Protein AF-A0A8T5L4N0-F1 (afdb_monomer)

pLDDT: mean 85.14, std 6.86, range [59.38, 93.94]

Mean predicted aligned error: 5.47 Å

Secondary structure (DSSP, 8-state):
--HHHHHHHHHHHHHHHHHHHHHTT-HHHHHHHHHHHHHHHHHHH--GGGHHHHHHHHHHHHHHHHHGGGSTTTHHHHHHHHHHHHHHHHHHHHHHHHHHHHHHHH--

Solvent-accessible surface area (backbone atoms only — not comparable to full-atom values): 5512 Å² total; per-residue (Å²): 131,62,60,62,60,53,14,50,52,47,43,54,50,50,52,52,48,21,42,53,40,22,72,68,64,42,58,91,66,43,40,65,52,31,24,54,52,16,33,56,28,27,71,49,44,63,48,83,91,47,42,66,61,50,47,51,52,44,53,52,50,49,57,48,41,72,56,42,46,75,41,81,101,48,6,68,64,49,28,45,25,33,52,30,39,39,36,20,46,48,27,14,42,52,51,45,52,53,52,49,53,53,50,52,63,74,75,105

Foldseek 3Di:
DDLQVVLVVLVVVLLVLLQVCLQVVVPVPLLVVLLVSLLVSLVRHDDDVCLVVLLVVLVVLVVCLVCQLVDPPCNVSSNSSSSSNNSNSVSSNVNSVVVVVVVVVVVD

Sequence (108 aa):
MDTAKIGRVAFIIGLVISVVAGFANLGELAIPALVILGIIVGLLNVSGEEVLTFLLATIALMLVGFTVGEIPYIGAVASTMLNHFVAFVAGAGLLVALREVFVVTKNA

Structure (mmCIF, N/CA/C/O backbone):
data_AF-A0A8T5L4N0-F1
#
_entry.id   AF-A0A8T5L4N0-F1
#
loop_
_atom_site.group_PDB
_atom_site.id
_atom_site.type_symbol
_atom_site.label_atom_id
_atom_site.label_alt_id
_atom_site.label_comp_id
_atom_site.label_asym_id
_atom_site.label_entity_id
_atom_site.label_seq_id
_atom_site.pdbx_PDB_ins_code
_atom_site.Cartn_x
_atom_site.Cartn_y
_atom_site.Cartn_z
_atom_site.occupancy
_atom_site.B_iso_or_equiv
_atom_site.auth_seq_id
_atom_site.auth_comp_id
_atom_site.auth_asym_id
_atom_site.auth_atom_id
_atom_site.pdbx_PDB_model_num
ATOM 1 N N . MET A 1 1 ? -23.305 -10.548 -0.042 1.00 59.38 1 MET A N 1
ATOM 2 C CA . MET A 1 1 ? -21.874 -10.922 -0.072 1.00 59.38 1 MET A CA 1
ATOM 3 C C . MET A 1 1 ? -21.253 -10.390 1.208 1.00 59.38 1 MET A C 1
ATOM 5 O O . MET A 1 1 ? -21.570 -9.269 1.573 1.00 59.38 1 MET A O 1
ATOM 9 N N . ASP A 1 2 ? -20.480 -11.204 1.917 1.00 77.12 2 ASP A N 1
ATOM 10 C CA . ASP A 1 2 ? -19.886 -10.856 3.215 1.00 77.12 2 ASP A CA 1
ATOM 11 C C . ASP A 1 2 ? -18.868 -9.708 3.052 1.00 77.12 2 ASP A C 1
ATOM 13 O O . ASP A 1 2 ? -17.992 -9.796 2.187 1.00 77.12 2 ASP A O 1
ATOM 17 N N . THR A 1 3 ? -18.988 -8.616 3.811 1.00 70.00 3 THR A N 1
ATOM 18 C CA . THR A 1 3 ? -18.165 -7.396 3.650 1.00 70.00 3 THR A CA 1
ATOM 19 C C . THR A 1 3 ? -16.678 -7.677 3.836 1.00 70.00 3 THR A C 1
ATOM 21 O O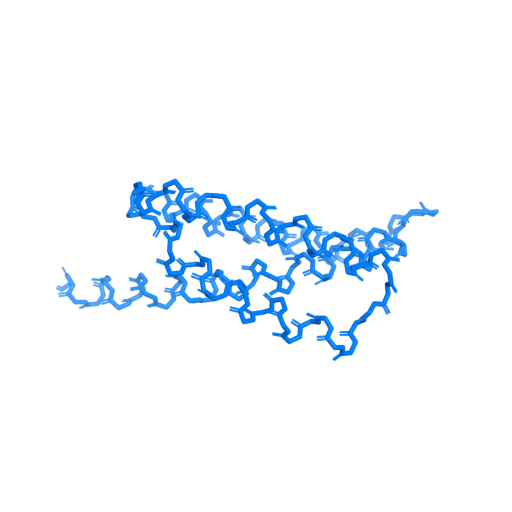 . THR A 1 3 ? -15.858 -7.151 3.085 1.00 70.00 3 THR A O 1
ATOM 24 N N . ALA A 1 4 ? -16.331 -8.602 4.734 1.00 69.00 4 ALA A N 1
ATOM 25 C CA . ALA A 1 4 ? -14.961 -9.070 4.922 1.00 69.00 4 ALA A CA 1
ATOM 26 C C . ALA A 1 4 ? -14.394 -9.751 3.661 1.00 69.00 4 ALA A C 1
ATOM 28 O O . ALA A 1 4 ? -13.237 -9.537 3.287 1.00 69.00 4 ALA A O 1
ATOM 29 N N . LYS A 1 5 ? -15.219 -10.531 2.947 1.00 78.81 5 LYS A N 1
ATOM 30 C CA . LYS A 1 5 ? -14.821 -11.155 1.673 1.00 78.81 5 LYS A CA 1
ATOM 31 C C . LYS A 1 5 ? -14.629 -10.107 0.580 1.00 78.81 5 LYS A C 1
ATOM 33 O O . LYS A 1 5 ? -13.681 -10.221 -0.191 1.00 78.81 5 LYS A O 1
ATOM 38 N N . ILE A 1 6 ? -15.484 -9.081 0.537 1.00 79.00 6 ILE A N 1
ATOM 39 C CA . ILE A 1 6 ? -15.354 -7.962 -0.410 1.00 79.00 6 ILE A CA 1
ATOM 40 C C . ILE A 1 6 ? -14.041 -7.211 -0.166 1.00 79.00 6 ILE A C 1
ATOM 42 O O . ILE A 1 6 ? -13.291 -6.997 -1.114 1.00 79.00 6 ILE A O 1
ATOM 46 N N . GLY A 1 7 ? -13.727 -6.875 1.090 1.00 74.50 7 GLY A N 1
ATOM 47 C CA . GLY A 1 7 ? -12.479 -6.199 1.446 1.00 74.50 7 GLY A CA 1
ATOM 48 C C . GLY A 1 7 ? -11.243 -7.007 1.047 1.00 74.50 7 GLY A C 1
ATOM 49 O O . GLY A 1 7 ? -10.316 -6.457 0.455 1.00 74.50 7 GLY A O 1
ATOM 50 N N . ARG A 1 8 ? -11.249 -8.325 1.292 1.00 79.44 8 ARG A N 1
ATOM 51 C CA . ARG A 1 8 ? -10.102 -9.194 0.974 1.00 79.44 8 ARG A CA 1
ATOM 52 C C . ARG A 1 8 ? -9.865 -9.279 -0.528 1.00 79.44 8 ARG A C 1
ATOM 54 O O . ARG A 1 8 ? -8.731 -9.178 -0.987 1.00 79.44 8 ARG A O 1
ATOM 61 N N . VAL A 1 9 ? -10.941 -9.444 -1.294 1.00 82.94 9 VAL A N 1
ATOM 62 C CA . VAL A 1 9 ? -10.877 -9.460 -2.759 1.00 82.94 9 VAL A CA 1
ATOM 63 C C . VAL A 1 9 ? -10.419 -8.099 -3.288 1.00 82.94 9 VAL A C 1
ATOM 65 O O . VAL A 1 9 ? -9.565 -8.056 -4.168 1.00 82.94 9 VAL A O 1
ATOM 68 N N . ALA A 1 10 ? -10.903 -6.993 -2.716 1.00 81.06 10 ALA A N 1
ATOM 69 C CA . ALA A 1 10 ? -10.481 -5.648 -3.098 1.00 81.06 10 ALA A CA 1
ATOM 70 C C . ALA A 1 10 ? -8.987 -5.398 -2.820 1.00 81.06 10 ALA A C 1
ATOM 72 O O . ALA A 1 10 ? -8.314 -4.806 -3.660 1.00 81.06 10 ALA A O 1
ATOM 73 N N . PHE A 1 11 ? -8.444 -5.900 -1.703 1.00 81.19 11 PHE A N 1
ATOM 74 C CA . PHE A 1 11 ? -7.010 -5.815 -1.408 1.00 81.19 11 PHE A CA 1
ATOM 75 C C . PHE A 1 11 ? -6.167 -6.585 -2.419 1.00 81.19 11 PHE A C 1
ATOM 77 O O . PHE A 1 11 ? -5.210 -6.038 -2.961 1.00 81.19 11 PHE A O 1
ATOM 84 N N . ILE A 1 12 ? -6.545 -7.828 -2.726 1.00 85.00 12 ILE A N 1
ATOM 85 C CA . ILE A 1 12 ? -5.820 -8.650 -3.704 1.00 85.00 12 ILE A CA 1
ATOM 86 C C . ILE A 1 12 ? -5.874 -8.010 -5.096 1.00 85.00 12 ILE A C 1
ATOM 88 O O . ILE A 1 12 ? -4.859 -7.949 -5.784 1.00 85.00 12 ILE A O 1
ATOM 92 N N . ILE A 1 13 ? -7.031 -7.488 -5.507 1.00 85.31 13 ILE A N 1
ATOM 93 C CA . ILE A 1 13 ? -7.165 -6.787 -6.789 1.00 85.31 13 ILE A CA 1
ATOM 94 C C . ILE A 1 13 ? -6.307 -5.515 -6.800 1.00 85.31 13 ILE A C 1
ATOM 96 O O . ILE A 1 13 ? -5.578 -5.297 -7.762 1.00 85.31 13 ILE A O 1
ATOM 100 N N . GLY A 1 14 ? -6.333 -4.707 -5.736 1.00 83.62 14 GLY A N 1
ATOM 101 C CA . GLY A 1 14 ? -5.504 -3.503 -5.612 1.00 83.62 14 GLY A CA 1
ATOM 102 C C . GLY A 1 14 ? -4.004 -3.807 -5.659 1.00 83.62 14 GLY A C 1
ATOM 103 O O . GLY A 1 14 ? -3.262 -3.139 -6.377 1.00 83.62 14 GLY A O 1
ATOM 104 N N . LEU A 1 15 ? -3.576 -4.882 -4.993 1.00 83.94 15 LEU A N 1
ATOM 105 C CA . LEU A 1 15 ? -2.222 -5.427 -5.077 1.00 83.94 15 LEU A CA 1
ATOM 106 C C . LEU A 1 15 ? -1.855 -5.770 -6.528 1.00 83.94 15 LEU A C 1
ATOM 108 O O . LEU A 1 15 ? -0.840 -5.290 -7.029 1.00 83.94 15 LEU A O 1
ATOM 112 N N . VAL A 1 16 ? -2.684 -6.542 -7.233 1.00 86.25 16 VAL A N 1
ATOM 113 C CA . VAL A 1 16 ? -2.421 -6.913 -8.635 1.00 86.25 16 VAL A CA 1
ATOM 114 C C . VAL A 1 16 ? -2.360 -5.675 -9.534 1.00 86.25 16 VAL A C 1
ATOM 116 O O . VAL A 1 16 ? -1.446 -5.557 -10.348 1.00 86.25 16 VAL A O 1
ATOM 119 N N . ILE A 1 17 ? -3.274 -4.718 -9.356 1.00 84.06 17 ILE A N 1
ATOM 120 C CA . ILE A 1 17 ? -3.279 -3.455 -10.108 1.00 84.06 17 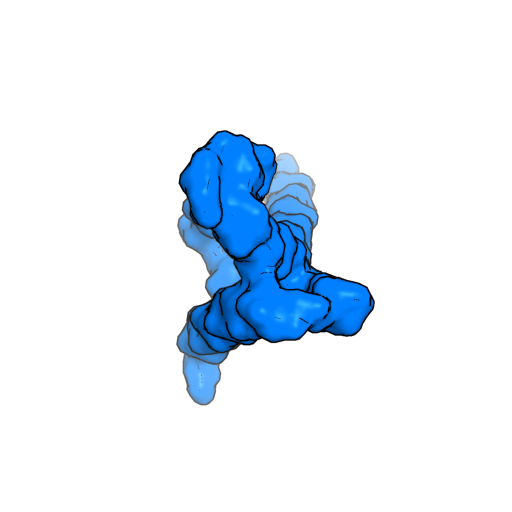ILE A CA 1
ATOM 121 C C . ILE A 1 17 ? -1.993 -2.665 -9.845 1.00 84.06 17 ILE A C 1
ATOM 123 O O . ILE A 1 17 ? -1.404 -2.156 -10.793 1.00 84.06 17 ILE A O 1
ATOM 127 N N . SER A 1 18 ? -1.519 -2.593 -8.598 1.00 80.50 18 SER A N 1
ATOM 128 C CA . SER A 1 18 ? -0.279 -1.882 -8.258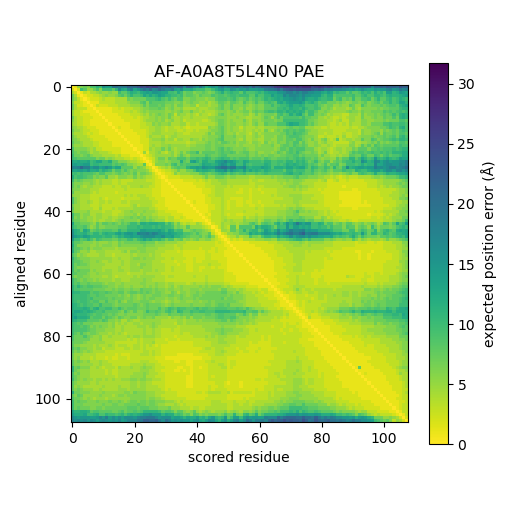 1.00 80.50 18 SER A CA 1
ATOM 129 C C . SER A 1 18 ? 0.946 -2.470 -8.964 1.00 80.50 18 SER A C 1
ATOM 131 O O . SER A 1 18 ? 1.777 -1.731 -9.490 1.00 80.50 18 SER A O 1
ATOM 133 N N . VAL A 1 19 ? 1.004 -3.800 -9.065 1.00 81.75 19 VAL A N 1
ATOM 134 C CA . VAL A 1 19 ? 2.072 -4.536 -9.749 1.00 81.75 19 VAL A CA 1
ATOM 135 C C . VAL A 1 19 ? 2.032 -4.274 -11.255 1.00 81.75 19 VAL A C 1
ATOM 137 O O . VAL A 1 19 ? 3.057 -3.949 -11.853 1.00 81.75 19 VAL A O 1
ATOM 140 N N . VAL A 1 20 ? 0.849 -4.367 -11.870 1.00 84.62 20 VAL A N 1
ATOM 141 C CA . VAL A 1 20 ? 0.667 -4.135 -13.312 1.00 84.62 20 VAL A CA 1
ATOM 142 C C . VAL A 1 20 ? 0.933 -2.674 -13.678 1.00 84.62 20 VAL A C 1
ATOM 144 O O . VAL A 1 20 ? 1.597 -2.407 -14.677 1.00 84.62 20 VAL A O 1
ATOM 147 N N . ALA A 1 21 ? 0.473 -1.725 -12.862 1.00 80.75 21 ALA A N 1
ATOM 148 C CA . ALA A 1 21 ? 0.710 -0.300 -13.074 1.00 80.75 21 ALA A CA 1
ATOM 149 C C . ALA A 1 21 ? 2.199 0.059 -12.973 1.00 80.75 21 ALA A C 1
ATOM 151 O O . ALA A 1 21 ? 2.699 0.824 -13.800 1.00 80.75 21 ALA A O 1
ATOM 152 N N . GLY A 1 22 ? 2.910 -0.540 -12.010 1.00 75.44 22 GLY A N 1
ATOM 153 C CA . GLY A 1 22 ? 4.359 -0.400 -11.889 1.00 75.44 22 GLY A CA 1
ATOM 154 C C . GLY A 1 22 ? 5.104 -0.982 -13.087 1.00 75.44 22 GLY A C 1
ATOM 155 O O . GLY A 1 22 ? 6.020 -0.348 -13.601 1.00 75.44 22 GLY A O 1
ATOM 156 N N . PHE A 1 23 ? 4.671 -2.138 -13.594 1.00 76.25 23 PHE A N 1
ATOM 157 C CA . PHE A 1 23 ? 5.261 -2.747 -14.788 1.00 76.25 23 PHE A CA 1
ATOM 158 C C . PHE A 1 23 ? 5.023 -1.919 -16.062 1.00 76.25 23 PHE A C 1
ATOM 160 O O . PHE A 1 23 ? 5.917 -1.783 -16.891 1.00 76.25 23 PHE A O 1
ATOM 167 N N . ALA A 1 24 ? 3.835 -1.328 -16.207 1.00 79.75 24 ALA A N 1
ATOM 168 C CA . ALA A 1 24 ? 3.483 -0.463 -17.334 1.00 79.75 24 ALA A CA 1
ATOM 169 C C . ALA A 1 24 ? 4.052 0.968 -17.223 1.00 79.75 24 ALA A C 1
ATOM 171 O O . ALA A 1 24 ? 3.849 1.773 -18.130 1.00 79.75 24 ALA A O 1
ATOM 172 N N . ASN A 1 25 ? 4.762 1.283 -16.132 1.00 74.44 25 ASN A N 1
ATOM 173 C CA . ASN A 1 25 ? 5.406 2.571 -15.865 1.00 74.44 25 ASN A CA 1
ATOM 174 C C . ASN A 1 25 ? 4.443 3.779 -15.943 1.00 74.44 25 ASN A C 1
ATOM 176 O O . ASN A 1 25 ? 4.780 4.846 -16.451 1.00 74.44 25 ASN A O 1
ATOM 180 N N . LEU A 1 26 ? 3.220 3.610 -15.428 1.00 76.00 26 LEU A N 1
ATOM 181 C CA . LEU A 1 26 ? 2.133 4.601 -15.491 1.00 76.00 26 LEU A CA 1
ATOM 182 C C . LEU A 1 26 ? 2.173 5.632 -14.341 1.00 76.00 26 LEU A C 1
ATOM 184 O O . LEU A 1 26 ? 1.129 6.129 -13.914 1.00 76.00 26 LEU A O 1
ATOM 188 N N . GLY A 1 27 ? 3.362 5.939 -13.812 1.00 69.94 27 GLY A N 1
ATOM 189 C CA . GLY A 1 27 ? 3.559 6.548 -12.488 1.00 69.94 27 GLY A CA 1
ATOM 190 C C . GLY A 1 27 ? 2.765 7.827 -12.202 1.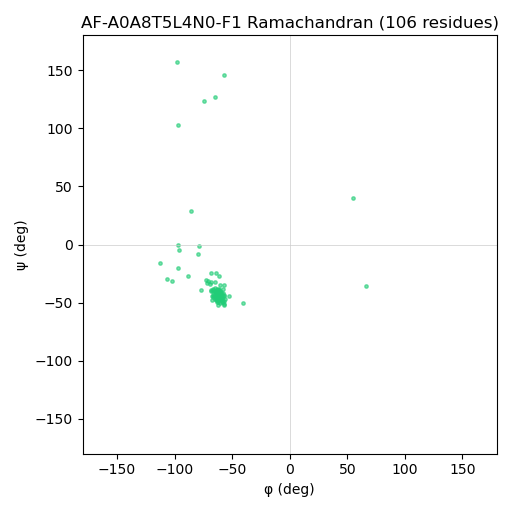00 69.94 27 GLY A C 1
ATOM 191 O O . GLY A 1 27 ? 2.149 7.929 -11.142 1.00 69.94 27 GLY A O 1
ATOM 192 N N . GLU A 1 28 ? 2.714 8.775 -13.142 1.00 76.88 28 GLU A N 1
ATOM 193 C CA . GLU A 1 28 ? 2.056 10.079 -12.930 1.00 76.88 28 GLU A CA 1
ATOM 194 C C . GLU A 1 28 ? 0.540 9.978 -12.705 1.00 76.88 28 GLU A C 1
ATOM 196 O O . GLU A 1 28 ? -0.029 10.762 -11.948 1.00 76.88 28 GLU A O 1
ATOM 201 N N . LEU A 1 29 ? -0.117 8.993 -13.323 1.00 80.50 29 LEU A N 1
ATOM 202 C CA . LEU A 1 29 ? -1.565 8.795 -13.207 1.00 80.50 29 LEU A CA 1
ATOM 203 C C . LEU A 1 29 ? -1.922 7.662 -12.240 1.00 80.50 29 LEU A C 1
ATOM 205 O O . LEU A 1 29 ? -2.960 7.709 -11.579 1.00 80.50 29 LEU A O 1
ATOM 209 N N . ALA A 1 30 ? -1.071 6.640 -12.141 1.00 84.25 30 ALA A N 1
ATOM 210 C CA . ALA A 1 30 ? -1.353 5.452 -11.350 1.00 84.25 30 ALA A CA 1
ATOM 211 C C . ALA A 1 30 ? -1.164 5.681 -9.849 1.00 84.25 30 ALA A C 1
ATOM 213 O O . ALA A 1 30 ? -1.969 5.187 -9.065 1.00 84.25 30 ALA A O 1
ATOM 214 N N . ILE A 1 31 ? -0.139 6.429 -9.428 1.00 87.81 31 ILE A N 1
ATOM 215 C CA . ILE A 1 31 ? 0.189 6.581 -8.002 1.00 87.81 31 ILE A CA 1
ATOM 216 C C . ILE A 1 31 ? -0.964 7.221 -7.207 1.00 87.81 31 ILE A C 1
ATOM 218 O O . ILE A 1 31 ? -1.384 6.618 -6.217 1.00 87.81 31 ILE A O 1
ATOM 222 N N . PRO A 1 32 ? -1.554 8.363 -7.617 1.00 90.50 32 PRO A N 1
ATOM 223 C CA . PRO A 1 32 ? -2.687 8.943 -6.892 1.00 90.50 32 PRO A CA 1
AT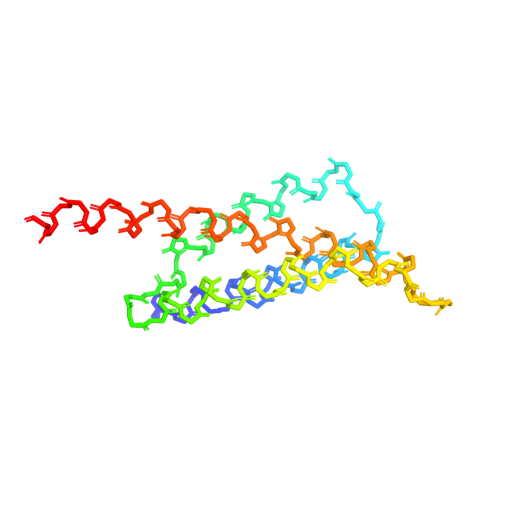OM 224 C C . PRO A 1 32 ? -3.897 8.001 -6.828 1.00 90.50 32 PRO A C 1
ATOM 226 O O . PRO A 1 32 ? -4.534 7.875 -5.782 1.00 90.50 32 PRO A O 1
ATOM 229 N N . ALA A 1 33 ? -4.189 7.293 -7.924 1.00 89.38 33 ALA A N 1
ATOM 230 C CA . ALA A 1 33 ? -5.279 6.324 -7.976 1.00 89.38 33 ALA A CA 1
ATOM 231 C C . ALA A 1 33 ? -5.038 5.140 -7.025 1.00 89.38 33 ALA A C 1
ATOM 233 O O . ALA A 1 33 ? -5.950 4.729 -6.311 1.00 89.38 33 ALA A O 1
ATOM 234 N N . LEU A 1 34 ? -3.806 4.627 -6.966 1.00 90.06 34 LEU A N 1
ATOM 235 C CA . LEU A 1 34 ? -3.405 3.560 -6.051 1.00 90.06 34 LEU A CA 1
ATOM 236 C C . LEU A 1 34 ? -3.521 3.989 -4.590 1.00 90.06 34 LEU A C 1
ATOM 238 O O . LEU A 1 34 ? -4.018 3.213 -3.782 1.00 90.06 34 LEU A O 1
ATOM 242 N N . VAL A 1 35 ? -3.140 5.221 -4.251 1.00 92.12 35 VAL A N 1
ATOM 243 C CA . VAL A 1 35 ? -3.314 5.753 -2.891 1.00 92.12 35 VAL A CA 1
ATOM 244 C C . VAL A 1 35 ? -4.797 5.793 -2.514 1.00 92.12 35 VAL A C 1
ATOM 246 O O . VAL A 1 35 ? -5.171 5.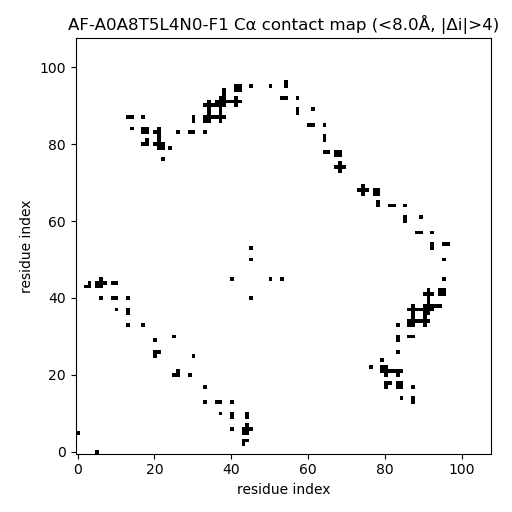306 -1.447 1.00 92.12 35 VAL A O 1
ATOM 249 N N . ILE A 1 36 ? -5.658 6.311 -3.397 1.00 92.50 36 ILE A N 1
ATOM 250 C CA . ILE A 1 36 ? -7.110 6.374 -3.163 1.00 92.50 36 ILE A CA 1
ATOM 251 C C . ILE A 1 36 ? -7.700 4.966 -3.007 1.00 92.50 36 ILE A C 1
ATOM 253 O O . ILE A 1 36 ? -8.452 4.713 -2.065 1.00 92.50 36 ILE A O 1
ATOM 257 N N . LEU A 1 37 ? -7.335 4.034 -3.891 1.00 89.62 37 LEU A N 1
ATOM 258 C CA . LEU A 1 37 ? -7.750 2.634 -3.788 1.00 89.62 37 LEU A CA 1
ATOM 259 C C . LEU A 1 37 ? -7.266 2.003 -2.479 1.00 89.62 37 LEU A C 1
ATOM 261 O O . LEU A 1 37 ? -8.035 1.301 -1.827 1.00 89.62 37 LEU A O 1
ATOM 265 N N . GLY A 1 38 ? -6.032 2.289 -2.068 1.00 91.12 38 GLY A N 1
ATOM 266 C CA . GLY A 1 38 ? -5.456 1.852 -0.802 1.00 91.12 38 GLY A CA 1
ATOM 267 C C . GLY A 1 38 ? -6.288 2.307 0.389 1.00 91.12 38 GLY A C 1
ATOM 268 O O . GLY A 1 38 ? -6.671 1.488 1.218 1.00 91.12 38 GLY A O 1
ATOM 269 N N . ILE A 1 39 ? -6.655 3.588 0.438 1.00 92.62 39 ILE A N 1
ATOM 270 C CA . ILE A 1 39 ? -7.528 4.142 1.483 1.00 92.62 39 ILE A CA 1
ATOM 271 C C . ILE A 1 39 ? -8.871 3.397 1.512 1.00 92.62 39 ILE A C 1
ATOM 273 O O . ILE A 1 39 ? -9.299 2.928 2.564 1.00 92.62 39 ILE A O 1
ATOM 277 N N . ILE A 1 40 ? -9.530 3.225 0.362 1.00 88.88 40 ILE A N 1
ATOM 278 C CA . ILE A 1 40 ? -10.821 2.519 0.290 1.00 88.88 40 ILE A CA 1
ATOM 279 C C . ILE A 1 40 ? -10.685 1.088 0.821 1.00 88.88 40 ILE A C 1
ATOM 281 O O . ILE A 1 40 ? -11.492 0.639 1.633 1.00 88.88 40 ILE A O 1
ATOM 285 N N . VAL A 1 41 ? -9.646 0.372 0.401 1.00 86.69 41 VAL A N 1
ATOM 286 C CA . VAL A 1 41 ? -9.391 -0.998 0.852 1.00 86.69 41 VAL A CA 1
ATOM 287 C C . VAL A 1 41 ? -9.070 -1.046 2.347 1.00 86.69 41 VAL A C 1
ATOM 289 O O . VAL A 1 41 ? -9.583 -1.923 3.038 1.00 86.69 41 VAL A O 1
ATOM 292 N N . GLY A 1 42 ? -8.289 -0.098 2.866 1.00 85.94 42 GLY A N 1
ATOM 293 C CA . GLY A 1 42 ? -7.974 0.017 4.290 1.00 85.94 42 GLY A CA 1
ATOM 294 C C . GLY A 1 42 ? -9.226 0.163 5.160 1.00 85.94 42 GLY A C 1
ATOM 295 O O . GLY A 1 42 ? -9.313 -0.476 6.208 1.00 85.94 42 GLY A O 1
ATOM 296 N N . LEU A 1 43 ? -10.236 0.917 4.697 1.00 86.19 43 LEU A N 1
ATOM 297 C CA . LEU A 1 43 ? -11.542 1.002 5.373 1.00 86.19 43 LEU A CA 1
ATOM 298 C C . LEU A 1 43 ? -12.268 -0.343 5.396 1.00 86.19 43 LEU A C 1
ATOM 300 O O . LEU A 1 43 ? -12.877 -0.696 6.403 1.00 86.19 43 LEU A O 1
ATOM 304 N N . LEU A 1 44 ? -12.258 -1.055 4.268 1.00 82.31 44 LEU A N 1
ATOM 305 C CA . LEU A 1 44 ? -13.127 -2.210 4.040 1.00 82.31 44 LEU A CA 1
ATOM 306 C C . LEU A 1 44 ? -12.536 -3.532 4.529 1.00 82.31 44 LEU A C 1
ATOM 308 O O . LEU A 1 44 ? -13.291 -4.466 4.794 1.00 82.31 44 LEU A O 1
ATOM 312 N N . ASN A 1 45 ? -11.208 -3.650 4.583 1.00 79.56 45 ASN A N 1
ATOM 313 C CA . ASN A 1 45 ? -10.549 -4.938 4.760 1.00 79.56 45 ASN A CA 1
ATOM 314 C C . ASN A 1 45 ? -9.936 -5.157 6.145 1.00 79.56 45 ASN A C 1
ATOM 316 O O . ASN A 1 45 ? -9.884 -6.304 6.578 1.00 79.56 45 ASN A O 1
ATOM 320 N N . VAL A 1 46 ? -9.499 -4.108 6.846 1.00 79.31 46 VAL A N 1
ATOM 321 C CA . VAL A 1 46 ? -8.707 -4.283 8.072 1.00 79.31 46 VAL A CA 1
ATOM 322 C C . VAL A 1 46 ? -9.595 -4.195 9.316 1.00 79.31 46 VAL A C 1
ATOM 324 O O . VAL A 1 46 ? -9.989 -3.104 9.742 1.00 79.31 46 VAL A O 1
ATOM 327 N N . SER A 1 47 ? -9.904 -5.352 9.907 1.00 74.12 47 SER A N 1
ATOM 328 C CA . SER A 1 47 ? -10.705 -5.508 11.133 1.00 74.12 47 SER A CA 1
ATOM 329 C C . SER A 1 47 ? -9.850 -5.677 12.395 1.00 74.12 47 SER A C 1
ATOM 331 O O . SER A 1 47 ? -8.713 -6.124 12.309 1.00 74.12 47 SER A O 1
ATOM 333 N N . GLY A 1 48 ? -10.423 -5.351 13.563 1.00 70.25 48 GLY A N 1
ATOM 334 C CA . GLY A 1 48 ? -9.733 -5.133 14.849 1.00 70.25 48 GLY A CA 1
ATOM 335 C C . GLY A 1 48 ? -8.587 -6.085 15.219 1.00 70.25 48 GLY A C 1
ATOM 336 O O . GLY A 1 48 ? -7.501 -5.609 15.532 1.00 70.25 48 GLY A O 1
ATOM 337 N N . GLU A 1 49 ? -8.776 -7.407 15.149 1.00 75.62 49 GLU A N 1
ATOM 338 C CA . GLU A 1 49 ? -7.715 -8.363 15.531 1.00 75.62 49 GLU A CA 1
ATOM 339 C C . GLU A 1 49 ? -6.508 -8.370 14.579 1.00 75.62 49 GLU A C 1
ATOM 341 O O . GLU A 1 49 ? -5.399 -8.702 14.988 1.00 75.62 49 GLU A O 1
ATOM 346 N N . GLU A 1 50 ? -6.687 -7.970 13.319 1.00 81.75 50 GLU A N 1
ATOM 347 C CA . GLU A 1 50 ? -5.640 -8.045 12.293 1.00 81.75 50 GLU A CA 1
ATOM 348 C C . GLU A 1 50 ? -4.878 -6.723 12.121 1.00 81.75 50 GLU A C 1
ATOM 350 O O . GLU A 1 50 ? -3.907 -6.657 11.365 1.00 81.75 50 GLU A O 1
ATOM 355 N N . VAL A 1 51 ? -5.287 -5.657 12.820 1.00 88.62 51 VAL A N 1
ATOM 356 C CA . VAL A 1 51 ? -4.770 -4.307 12.570 1.00 88.62 51 VAL A CA 1
ATOM 357 C C . VAL A 1 51 ? -3.270 -4.203 12.837 1.00 88.62 51 VAL A C 1
ATOM 359 O O . VAL A 1 51 ? -2.533 -3.683 11.999 1.00 88.62 51 VAL A O 1
ATOM 362 N N . LEU A 1 52 ? -2.797 -4.721 13.974 1.00 89.44 52 LEU A N 1
ATOM 363 C CA . LEU A 1 52 ? -1.372 -4.678 14.307 1.00 89.44 52 LEU A CA 1
ATOM 364 C C . LEU A 1 52 ? -0.540 -5.452 13.283 1.00 89.44 52 LEU A C 1
ATOM 366 O O . LEU A 1 52 ? 0.466 -4.939 12.799 1.00 89.44 52 LEU A O 1
ATOM 370 N N . THR A 1 53 ? -0.978 -6.653 12.902 1.00 90.00 53 THR A N 1
ATOM 371 C CA . THR A 1 53 ? -0.297 -7.471 11.892 1.00 90.00 53 THR A CA 1
ATOM 372 C C . THR A 1 53 ? -0.255 -6.769 10.536 1.00 90.00 53 THR A C 1
ATOM 374 O O . THR A 1 53 ? 0.790 -6.755 9.886 1.00 90.00 53 THR A O 1
ATOM 377 N N . PHE A 1 54 ? -1.354 -6.131 10.126 1.00 88.44 54 PHE A N 1
ATOM 378 C CA . PHE A 1 54 ? -1.431 -5.361 8.887 1.00 88.44 54 PHE A CA 1
ATOM 379 C C . PHE A 1 54 ? -0.480 -4.157 8.886 1.00 88.44 54 PHE A C 1
ATOM 381 O O . PHE A 1 54 ? 0.269 -3.959 7.925 1.00 88.44 54 PHE A O 1
ATOM 388 N N . LEU A 1 55 ? -0.474 -3.363 9.961 1.00 90.94 55 LEU A N 1
ATOM 389 C CA . LEU A 1 55 ? 0.410 -2.203 10.086 1.00 90.94 55 LEU A CA 1
ATOM 390 C C . LEU A 1 55 ? 1.883 -2.629 10.116 1.00 90.94 55 LEU A C 1
ATOM 392 O O . LEU A 1 55 ? 2.706 -2.016 9.439 1.00 90.94 55 LEU A O 1
ATOM 396 N N . LEU A 1 56 ? 2.215 -3.715 10.819 1.00 92.88 56 LEU A N 1
ATOM 397 C CA . LEU A 1 56 ? 3.571 -4.268 10.843 1.00 92.88 56 LEU A CA 1
ATOM 398 C C . LEU A 1 56 ? 4.027 -4.739 9.457 1.00 92.88 56 LEU A C 1
ATOM 400 O O . LEU A 1 56 ? 5.129 -4.395 9.032 1.00 92.88 56 LEU A O 1
ATOM 404 N N . ALA A 1 57 ? 3.184 -5.474 8.727 1.00 90.88 57 ALA A N 1
ATOM 405 C CA . ALA A 1 57 ? 3.490 -5.908 7.364 1.00 90.88 57 ALA A CA 1
ATOM 406 C C . ALA A 1 57 ? 3.662 -4.715 6.410 1.00 90.88 57 ALA A C 1
ATOM 408 O O . ALA A 1 57 ? 4.587 -4.699 5.599 1.00 90.88 57 ALA A O 1
ATOM 409 N N . THR A 1 58 ? 2.814 -3.694 6.552 1.00 90.06 58 THR A N 1
ATOM 410 C CA . THR A 1 58 ? 2.895 -2.433 5.800 1.00 90.06 58 THR A CA 1
ATOM 411 C C . THR A 1 58 ? 4.232 -1.735 6.042 1.00 90.06 58 THR A C 1
ATOM 413 O O . THR A 1 58 ? 4.921 -1.380 5.089 1.00 90.06 58 THR A O 1
ATOM 416 N N . ILE A 1 59 ? 4.643 -1.582 7.303 1.00 91.81 59 ILE A N 1
ATOM 417 C CA . ILE A 1 59 ? 5.925 -0.965 7.665 1.00 91.81 59 ILE A CA 1
ATOM 418 C C . ILE A 1 59 ? 7.096 -1.781 7.116 1.00 91.81 59 ILE A C 1
ATOM 420 O O . ILE A 1 59 ? 7.986 -1.216 6.484 1.00 91.81 59 ILE A O 1
ATOM 424 N N . ALA A 1 60 ? 7.086 -3.103 7.306 1.00 92.62 60 ALA A N 1
ATOM 425 C CA . ALA A 1 60 ? 8.136 -3.984 6.804 1.00 92.62 60 ALA A CA 1
ATOM 426 C C . ALA A 1 60 ? 8.296 -3.865 5.282 1.00 92.62 60 ALA A C 1
ATOM 428 O O . ALA A 1 60 ? 9.410 -3.732 4.780 1.00 92.62 60 ALA A O 1
ATOM 429 N N . LEU A 1 61 ? 7.183 -3.843 4.550 1.00 89.75 61 LEU A N 1
ATOM 430 C CA . LEU A 1 61 ? 7.186 -3.671 3.105 1.00 89.75 61 LEU A CA 1
ATOM 431 C C . LEU A 1 61 ? 7.743 -2.306 2.679 1.00 89.75 61 LEU A C 1
ATOM 433 O O . LEU A 1 61 ? 8.556 -2.249 1.759 1.00 89.75 61 LEU A O 1
ATOM 437 N N . MET A 1 62 ? 7.333 -1.220 3.343 1.00 88.94 62 MET A N 1
ATOM 438 C CA . MET A 1 62 ? 7.862 0.120 3.061 1.00 88.94 62 MET A CA 1
ATOM 439 C C . MET A 1 62 ? 9.381 0.167 3.248 1.00 88.94 62 MET A C 1
ATOM 441 O O . MET A 1 62 ? 10.082 0.713 2.402 1.00 88.94 62 MET A O 1
ATOM 445 N N . LEU A 1 63 ? 9.900 -0.469 4.304 1.00 90.00 63 LEU A N 1
ATOM 446 C CA . LEU A 1 63 ? 11.340 -0.570 4.554 1.00 90.00 63 LEU A CA 1
ATOM 447 C C . LEU A 1 63 ? 12.076 -1.339 3.449 1.00 90.00 63 LEU A C 1
ATOM 449 O O . LEU A 1 63 ? 13.127 -0.891 2.994 1.00 90.00 63 LEU A O 1
ATOM 453 N N . VAL A 1 64 ? 11.518 -2.461 2.985 1.00 88.19 64 VAL A N 1
ATOM 454 C CA . VAL A 1 64 ? 12.076 -3.228 1.857 1.00 88.19 64 VAL A CA 1
ATOM 455 C C . VAL A 1 64 ? 12.072 -2.400 0.568 1.00 88.19 64 VAL A C 1
ATOM 457 O O . VAL A 1 64 ? 13.032 -2.451 -0.198 1.00 88.19 64 VAL A O 1
ATOM 460 N N . GLY A 1 65 ? 11.029 -1.597 0.341 1.00 84.44 65 GLY A N 1
ATOM 461 C CA . GLY A 1 65 ? 10.922 -0.722 -0.828 1.00 84.44 65 GLY A CA 1
ATOM 462 C C . GLY A 1 65 ? 12.089 0.259 -0.972 1.00 84.44 65 GLY A C 1
ATOM 463 O O . GLY A 1 65 ? 12.531 0.508 -2.091 1.00 84.44 65 GLY A O 1
ATOM 464 N N . PHE A 1 66 ? 12.640 0.761 0.138 1.00 82.12 66 PHE A N 1
ATOM 465 C CA . PHE A 1 66 ? 13.778 1.687 0.105 1.00 82.12 66 PHE A CA 1
ATOM 466 C C . PHE A 1 66 ? 15.097 1.027 -0.302 1.00 82.12 66 PHE A C 1
ATOM 468 O O . PHE A 1 66 ? 15.930 1.673 -0.927 1.00 82.12 66 PHE A O 1
ATOM 475 N N . THR A 1 67 ? 15.308 -0.239 0.056 1.00 85.62 67 THR A N 1
ATOM 476 C CA . THR A 1 67 ? 16.602 -0.913 -0.136 1.00 85.62 67 THR A CA 1
ATOM 477 C C . THR A 1 67 ? 16.659 -1.752 -1.406 1.00 85.62 67 THR A C 1
ATOM 479 O O . THR A 1 67 ? 17.743 -2.030 -1.913 1.00 85.62 67 THR A O 1
ATOM 482 N N . VAL A 1 68 ? 15.508 -2.133 -1.965 1.00 87.25 68 VAL A N 1
ATOM 483 C CA . VAL A 1 68 ? 15.439 -3.002 -3.149 1.00 87.25 68 VAL A CA 1
ATOM 484 C C . VAL A 1 68 ? 16.102 -2.393 -4.392 1.00 87.25 68 VAL A C 1
ATOM 486 O O . VAL A 1 68 ? 16.579 -3.127 -5.255 1.00 87.25 68 VAL A O 1
ATOM 489 N N . GLY A 1 69 ? 16.148 -1.059 -4.483 1.00 85.62 69 GLY A N 1
ATOM 490 C CA . GLY A 1 69 ? 16.750 -0.338 -5.606 1.00 85.62 69 GLY A CA 1
ATOM 491 C C . GLY A 1 69 ? 18.256 -0.566 -5.731 1.00 85.62 69 GLY A C 1
ATOM 492 O O . GLY A 1 69 ? 18.789 -0.512 -6.835 1.00 85.62 69 GLY A O 1
ATOM 493 N N . GLU A 1 70 ? 18.913 -0.911 -4.624 1.00 87.44 70 GLU A N 1
ATOM 494 C CA . GLU A 1 70 ? 20.358 -1.133 -4.545 1.00 87.44 70 GLU A CA 1
ATOM 495 C C . GLU A 1 70 ? 20.782 -2.513 -5.075 1.00 87.44 70 GLU A C 1
ATOM 497 O O . GLU A 1 70 ? 21.974 -2.801 -5.196 1.00 87.44 70 GLU A O 1
ATOM 502 N N . ILE A 1 71 ? 19.828 -3.400 -5.389 1.00 88.69 71 ILE A N 1
ATOM 503 C CA . ILE A 1 71 ? 20.145 -4.749 -5.861 1.00 88.69 71 ILE A CA 1
ATOM 504 C C . ILE A 1 71 ? 20.644 -4.686 -7.317 1.00 88.69 71 ILE A C 1
ATOM 506 O O . ILE A 1 71 ? 19.909 -4.237 -8.203 1.00 88.6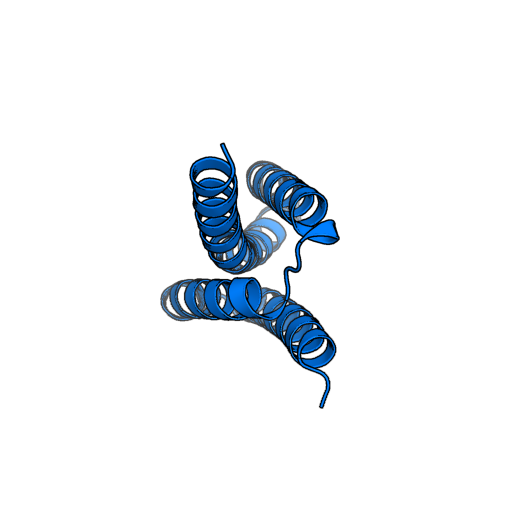9 71 ILE A O 1
ATOM 510 N N . PRO A 1 72 ? 21.850 -5.205 -7.619 1.00 88.69 72 PRO A N 1
ATOM 511 C CA . PRO A 1 72 ? 22.367 -5.232 -8.983 1.00 88.69 72 PRO A CA 1
ATOM 512 C C . PRO A 1 72 ? 21.436 -5.972 -9.952 1.00 88.69 72 PRO A C 1
ATOM 514 O O . PRO A 1 72 ? 20.811 -6.969 -9.590 1.00 88.69 72 PRO A O 1
ATOM 517 N N . TYR A 1 73 ? 21.385 -5.511 -11.205 1.00 86.69 73 TYR A N 1
ATOM 518 C CA . TYR A 1 73 ? 20.617 -6.077 -12.331 1.00 86.69 73 TYR A CA 1
ATOM 519 C C . TYR A 1 73 ? 19.085 -6.011 -12.223 1.00 86.69 73 TYR A C 1
ATOM 521 O O . TYR A 1 73 ? 18.428 -5.805 -13.240 1.00 86.69 73 TYR A O 1
ATOM 529 N N . ILE A 1 74 ? 18.508 -6.154 -11.027 1.00 86.50 74 ILE A N 1
ATOM 530 C CA . ILE A 1 74 ? 17.049 -6.213 -10.825 1.00 86.50 74 ILE A CA 1
ATOM 531 C C . ILE A 1 74 ? 16.476 -5.009 -10.068 1.00 86.50 74 ILE A C 1
ATOM 533 O O . ILE A 1 74 ? 15.266 -4.789 -10.117 1.00 86.50 74 ILE A O 1
ATOM 537 N N . GLY A 1 75 ? 17.318 -4.216 -9.397 1.00 86.81 75 GLY A N 1
ATOM 538 C CA . GLY A 1 75 ? 16.886 -3.170 -8.469 1.00 86.81 75 GLY A CA 1
ATOM 539 C C . GLY A 1 75 ? 16.045 -2.075 -9.114 1.00 86.81 75 GLY A C 1
ATOM 540 O O . GLY A 1 75 ? 15.043 -1.668 -8.539 1.00 86.81 75 GLY A O 1
ATOM 541 N N . ALA A 1 76 ? 16.364 -1.664 -10.345 1.00 83.62 76 ALA A N 1
ATOM 542 C CA . ALA A 1 76 ? 15.591 -0.642 -11.055 1.00 83.62 76 ALA A CA 1
ATOM 543 C C . ALA A 1 76 ? 14.137 -1.082 -11.313 1.00 83.62 76 ALA A C 1
ATOM 545 O O . ALA A 1 76 ? 13.200 -0.365 -10.972 1.00 83.62 76 ALA A O 1
ATOM 546 N N . VAL A 1 77 ? 13.944 -2.292 -11.851 1.00 83.62 77 VAL A N 1
ATOM 547 C CA . VAL A 1 77 ? 12.607 -2.839 -12.139 1.00 83.62 77 VAL A CA 1
ATOM 548 C C . VAL A 1 77 ? 11.848 -3.115 -10.841 1.00 83.62 77 VAL A C 1
ATOM 550 O O . VAL A 1 77 ? 10.682 -2.742 -10.705 1.00 83.62 77 VAL A O 1
ATOM 553 N N . ALA A 1 78 ? 12.522 -3.722 -9.861 1.00 84.56 78 ALA A N 1
ATOM 554 C CA . ALA A 1 78 ? 11.936 -4.014 -8.560 1.00 84.56 78 ALA A CA 1
ATOM 555 C C . ALA A 1 78 ? 11.532 -2.734 -7.814 1.00 84.56 78 ALA A C 1
ATOM 557 O O . ALA A 1 78 ? 10.461 -2.700 -7.214 1.00 84.56 78 ALA A O 1
ATOM 558 N N . SER A 1 79 ? 12.334 -1.669 -7.903 1.00 87.06 79 SER A N 1
ATOM 559 C CA . SER A 1 79 ? 12.041 -0.365 -7.302 1.00 87.06 79 SER A CA 1
ATOM 560 C C . SER A 1 79 ? 10.801 0.270 -7.921 1.00 87.06 79 SER A C 1
ATOM 562 O O . SER A 1 79 ? 9.921 0.715 -7.188 1.00 87.06 79 SER A O 1
ATOM 564 N N . THR A 1 80 ? 10.650 0.252 -9.250 1.00 85.06 80 THR A N 1
ATOM 565 C CA . THR A 1 80 ? 9.443 0.790 -9.897 1.00 85.06 80 THR A CA 1
ATOM 566 C C . THR A 1 80 ? 8.186 0.053 -9.439 1.00 85.06 80 THR A C 1
ATOM 568 O O . THR A 1 80 ? 7.196 0.693 -9.079 1.00 85.06 80 THR A O 1
ATOM 571 N N . MET A 1 81 ? 8.221 -1.282 -9.395 1.00 83.50 81 MET A N 1
ATOM 572 C CA . MET A 1 81 ? 7.085 -2.093 -8.943 1.00 83.50 81 MET A CA 1
ATOM 573 C C . MET A 1 81 ? 6.775 -1.863 -7.462 1.00 83.50 81 MET A C 1
ATOM 575 O O . MET A 1 81 ? 5.620 -1.637 -7.095 1.00 83.50 81 MET A O 1
ATOM 579 N N . LEU A 1 82 ? 7.804 -1.874 -6.613 1.00 87.25 82 LEU A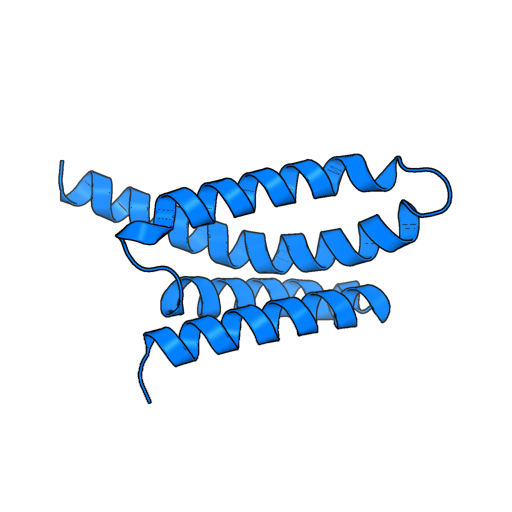 N 1
ATOM 580 C CA . LEU A 1 82 ? 7.633 -1.688 -5.178 1.00 87.25 82 LEU A CA 1
ATOM 581 C C . LEU A 1 82 ? 7.195 -0.272 -4.825 1.00 87.25 82 LEU A C 1
ATOM 583 O O . LEU A 1 82 ? 6.387 -0.139 -3.920 1.00 87.25 82 LEU A O 1
ATOM 587 N N . ASN A 1 83 ? 7.600 0.763 -5.559 1.00 88.12 83 ASN A N 1
ATOM 588 C CA . ASN A 1 83 ? 7.107 2.123 -5.329 1.00 88.12 83 ASN A CA 1
ATOM 589 C C . ASN A 1 83 ? 5.591 2.235 -5.546 1.00 88.12 83 ASN A C 1
ATOM 591 O O . ASN A 1 83 ? 4.895 2.862 -4.748 1.00 88.12 83 ASN A O 1
ATOM 595 N N . HIS A 1 84 ? 5.053 1.585 -6.581 1.00 89.12 84 HIS A N 1
ATOM 596 C CA . HIS A 1 84 ? 3.605 1.551 -6.815 1.00 89.12 84 HIS A CA 1
ATOM 597 C C . HIS A 1 84 ? 2.884 0.743 -5.736 1.00 89.12 84 HIS A C 1
ATOM 599 O O . HIS A 1 84 ? 1.823 1.144 -5.252 1.00 89.12 84 HIS A O 1
ATOM 605 N N . PHE A 1 85 ? 3.474 -0.378 -5.325 1.00 87.38 85 PHE A N 1
ATOM 606 C CA . PHE A 1 85 ? 2.900 -1.196 -4.271 1.00 87.38 85 PHE A CA 1
ATOM 607 C C . PHE A 1 85 ? 2.908 -0.475 -2.916 1.00 87.38 85 PHE A C 1
ATOM 609 O O . PHE A 1 85 ? 1.892 -0.440 -2.224 1.00 87.38 85 PHE A O 1
ATOM 616 N N . VAL A 1 86 ? 4.013 0.190 -2.582 1.00 90.44 86 VAL A N 1
ATOM 617 C CA . VAL A 1 86 ? 4.149 1.043 -1.401 1.00 90.44 86 VAL A CA 1
ATOM 618 C C . VAL A 1 86 ? 3.141 2.183 -1.442 1.00 90.44 86 VAL A C 1
ATOM 620 O O . VAL A 1 86 ? 2.522 2.436 -0.421 1.00 90.44 86 VAL A O 1
ATOM 623 N N . ALA A 1 87 ? 2.888 2.821 -2.587 1.00 91.31 87 ALA A N 1
ATOM 624 C CA . ALA A 1 87 ? 1.863 3.863 -2.681 1.00 91.31 87 ALA A CA 1
ATOM 625 C C . ALA A 1 87 ? 0.458 3.349 -2.305 1.00 91.31 87 ALA A C 1
ATOM 627 O O . ALA A 1 87 ? -0.247 3.980 -1.514 1.00 91.31 87 ALA A O 1
ATOM 628 N N . PHE A 1 88 ? 0.067 2.178 -2.819 1.00 91.56 88 PHE A N 1
ATOM 629 C CA . PHE A 1 88 ? -1.202 1.531 -2.467 1.00 91.56 88 PHE A CA 1
ATOM 630 C C . PHE A 1 88 ? -1.268 1.177 -0.974 1.00 91.56 88 PHE A C 1
ATOM 632 O O . PHE A 1 88 ? -2.210 1.550 -0.270 1.00 91.56 88 PHE A O 1
ATOM 639 N N . VAL A 1 89 ? -0.246 0.484 -0.471 1.00 90.88 89 VAL A N 1
ATOM 640 C CA . VAL A 1 89 ? -0.217 -0.003 0.912 1.00 90.88 89 VAL A CA 1
ATOM 641 C C . VAL A 1 89 ? -0.074 1.147 1.912 1.00 90.88 89 VAL A C 1
ATOM 643 O O . VAL A 1 89 ? -0.694 1.102 2.970 1.00 90.88 89 VAL A O 1
ATOM 646 N N . ALA A 1 90 ? 0.652 2.213 1.577 1.00 92.12 90 ALA A N 1
ATOM 647 C CA . ALA A 1 90 ? 0.777 3.407 2.409 1.00 92.12 90 ALA A CA 1
ATOM 648 C C . ALA A 1 90 ? -0.563 4.133 2.569 1.00 92.12 90 ALA A C 1
ATOM 650 O O . ALA A 1 90 ? -0.884 4.563 3.675 1.00 92.12 90 ALA A O 1
ATOM 651 N N . GLY A 1 91 ? -1.376 4.226 1.509 1.00 93.19 91 GLY A N 1
ATOM 652 C CA . GLY A 1 91 ? -2.725 4.792 1.597 1.00 93.19 91 GLY A CA 1
ATOM 653 C C . GLY A 1 91 ? -3.617 4.011 2.566 1.00 93.19 91 GLY A C 1
ATOM 654 O O . GLY A 1 91 ? -4.257 4.596 3.442 1.00 93.19 91 GLY A O 1
ATOM 655 N N . ALA A 1 92 ? -3.604 2.680 2.459 1.00 91.94 92 ALA A N 1
ATOM 656 C CA . ALA A 1 92 ? -4.322 1.805 3.381 1.00 91.94 92 ALA A CA 1
ATOM 657 C C . ALA A 1 92 ? -3.785 1.931 4.820 1.00 91.94 92 ALA A C 1
ATOM 659 O O . ALA A 1 92 ? -4.550 2.152 5.758 1.00 91.94 92 ALA A O 1
ATOM 660 N N . GLY A 1 93 ? -2.463 1.846 4.984 1.00 93.06 93 GLY A N 1
ATOM 661 C CA . GLY A 1 93 ? -1.754 1.928 6.260 1.00 93.06 93 GLY A CA 1
ATOM 662 C C . GLY A 1 93 ? -1.996 3.235 7.004 1.00 93.06 93 GLY A C 1
ATOM 663 O O . GLY A 1 93 ? -2.301 3.200 8.193 1.00 93.06 93 GLY A O 1
ATOM 664 N N . LEU A 1 94 ? -1.931 4.376 6.311 1.00 93.94 94 LEU A N 1
ATOM 665 C CA . LEU A 1 94 ? -2.178 5.698 6.889 1.00 93.94 94 LEU A CA 1
ATOM 666 C C . LEU A 1 94 ? -3.567 5.775 7.515 1.00 93.94 94 LEU A C 1
ATOM 668 O O . LEU A 1 94 ? -3.723 6.169 8.668 1.00 93.94 94 LEU A O 1
ATOM 672 N N . LEU A 1 95 ? -4.579 5.383 6.753 1.00 93.44 95 LEU A N 1
ATOM 673 C CA . LEU A 1 95 ? -5.954 5.436 7.209 1.00 93.44 95 LEU A CA 1
ATOM 674 C C . LEU A 1 95 ? -6.196 4.507 8.402 1.00 93.44 95 LEU A C 1
ATOM 676 O O . LEU A 1 95 ? -6.836 4.912 9.372 1.00 93.44 95 LEU A O 1
ATOM 680 N N . VAL A 1 96 ? -5.699 3.269 8.331 1.00 92.56 96 VAL A N 1
ATOM 681 C CA . VAL A 1 96 ? -5.833 2.307 9.429 1.00 92.56 96 VAL A CA 1
ATOM 682 C C . VAL A 1 96 ? -5.132 2.829 10.681 1.00 92.56 96 VAL A C 1
ATOM 684 O O . VAL A 1 96 ? -5.726 2.810 11.754 1.00 92.56 96 VAL A O 1
ATOM 687 N N . ALA A 1 97 ? -3.916 3.362 10.549 1.00 93.12 97 ALA A N 1
ATOM 688 C CA . ALA A 1 97 ? -3.175 3.936 11.666 1.00 93.12 97 ALA A CA 1
ATOM 689 C C . ALA A 1 97 ? -3.931 5.107 12.311 1.00 93.12 97 ALA A C 1
ATOM 691 O O . ALA A 1 97 ? -4.072 5.143 13.531 1.00 93.12 97 ALA A O 1
ATOM 692 N N . LEU A 1 98 ? -4.475 6.028 11.507 1.00 93.44 98 LEU A N 1
ATOM 693 C CA . LEU A 1 98 ? -5.295 7.132 12.012 1.00 93.44 98 LEU A CA 1
ATOM 694 C C . LEU A 1 98 ? -6.517 6.612 12.770 1.00 93.44 98 LEU A C 1
ATOM 696 O O . LEU A 1 98 ? -6.774 7.050 13.890 1.00 93.44 98 LEU A O 1
ATOM 700 N N . ARG A 1 99 ? -7.247 5.655 12.186 1.00 90.12 99 ARG A N 1
ATOM 701 C CA . ARG A 1 99 ? -8.418 5.041 12.819 1.00 90.12 99 ARG A CA 1
ATOM 702 C C . ARG A 1 99 ? -8.068 4.441 14.179 1.00 90.12 99 ARG A C 1
ATOM 704 O O . ARG A 1 99 ? -8.789 4.697 15.138 1.00 90.12 99 ARG A O 1
ATOM 711 N N . GLU A 1 100 ? -6.975 3.690 14.281 1.00 90.75 100 GLU A N 1
ATOM 712 C CA . GLU A 1 100 ? -6.569 3.089 15.556 1.00 90.75 100 GLU A CA 1
ATOM 713 C C . GLU A 1 100 ? -6.143 4.121 16.594 1.00 90.75 100 GLU A C 1
ATOM 715 O O . GLU A 1 100 ? -6.510 3.984 17.757 1.00 90.75 100 GLU A O 1
ATOM 720 N N . VAL A 1 101 ? -5.450 5.194 16.196 1.00 91.00 101 VAL A N 1
ATOM 721 C CA . VAL A 1 101 ? -5.138 6.298 17.116 1.00 91.00 101 VAL A CA 1
ATOM 722 C C . VAL A 1 101 ? -6.424 6.880 17.711 1.00 91.00 101 VAL A C 1
ATOM 724 O O . VAL A 1 101 ? -6.491 7.081 18.921 1.00 91.00 101 VAL A O 1
ATOM 727 N N . PHE A 1 102 ? -7.472 7.087 16.906 1.00 91.38 102 PHE A N 1
ATOM 728 C CA . PHE A 1 102 ? -8.775 7.547 17.407 1.00 91.38 102 PHE A CA 1
ATOM 729 C C . PHE A 1 102 ? -9.471 6.536 18.328 1.00 91.38 102 PHE A C 1
ATOM 731 O O . PHE A 1 102 ? -10.132 6.931 19.287 1.00 91.38 102 PHE A O 1
ATOM 738 N N . VAL A 1 103 ? -9.360 5.237 18.047 1.00 89.56 103 VAL A N 1
ATOM 739 C CA . VAL A 1 103 ? -9.940 4.188 18.900 1.00 89.56 103 VAL A CA 1
ATOM 740 C C . VAL A 1 103 ? -9.234 4.146 20.253 1.00 89.56 103 VAL A C 1
ATOM 742 O O . VAL A 1 103 ? -9.900 4.114 21.286 1.00 89.56 103 VAL A O 1
ATOM 745 N N . VAL A 1 104 ? -7.900 4.200 20.257 1.00 89.00 104 VAL A N 1
ATOM 746 C CA . VAL A 1 104 ? -7.088 4.207 21.479 1.00 89.00 104 VAL A CA 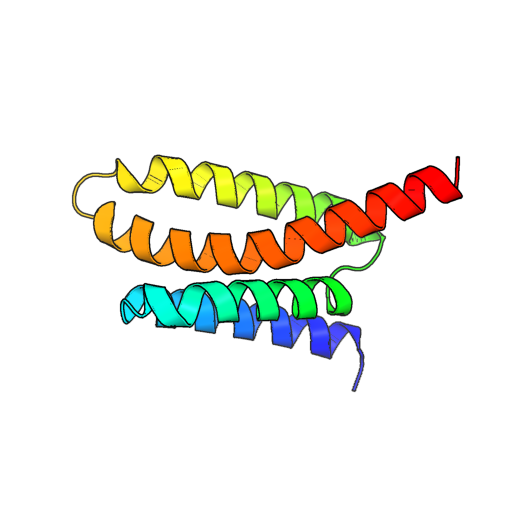1
ATOM 747 C C . VAL A 1 104 ? -7.386 5.440 22.328 1.00 89.00 104 VAL A C 1
ATOM 749 O O . VAL A 1 104 ? -7.560 5.298 23.531 1.00 89.00 104 VAL A O 1
ATOM 752 N N . THR A 1 105 ? -7.508 6.631 21.732 1.00 90.69 105 THR A N 1
ATOM 753 C CA . THR A 1 105 ? -7.818 7.856 22.494 1.00 90.69 105 THR A CA 1
ATOM 754 C C . THR A 1 105 ? -9.244 7.893 23.026 1.00 90.69 105 THR A C 1
ATOM 756 O O . THR A 1 105 ? -9.473 8.468 24.082 1.00 90.69 105 THR A O 1
ATOM 759 N N . LYS A 1 106 ? -10.211 7.292 22.324 1.00 85.94 106 LYS A N 1
ATOM 760 C CA . LYS A 1 106 ? -11.602 7.207 22.792 1.00 85.94 106 LYS A CA 1
ATOM 761 C C . LYS A 1 106 ? -11.785 6.206 23.939 1.00 85.94 106 LYS A C 1
ATOM 763 O O . LYS A 1 106 ? -12.700 6.374 24.740 1.00 85.94 106 LYS A O 1
ATOM 768 N N . ASN A 1 107 ? -10.971 5.154 23.968 1.00 72.75 107 ASN A N 1
ATOM 769 C CA . ASN A 1 107 ? -11.068 4.068 24.945 1.00 72.75 107 ASN A CA 1
ATOM 770 C C . ASN A 1 107 ? -10.107 4.228 26.142 1.00 72.75 107 ASN A C 1
ATOM 772 O O . ASN A 1 107 ? -10.090 3.347 27.002 1.00 72.75 107 ASN A O 1
ATOM 776 N N . ALA A 1 108 ? -9.303 5.295 26.169 1.00 63.44 108 ALA A N 1
ATOM 777 C CA . ALA A 1 108 ? -8.425 5.676 27.277 1.00 63.44 108 ALA A CA 1
ATOM 778 C C . ALA A 1 108 ? -9.158 6.578 28.279 1.00 63.44 108 ALA A C 1
ATOM 780 O O . ALA A 1 108 ? -8.870 6.443 29.489 1.00 63.44 108 ALA A O 1
#

Radius of gyration: 14.7 Å; Cα contacts (8 Å, |Δi|>4): 121; chains: 1; bounding box: 44×21×45 Å